Protein AF-A0A820IJW0-F1 (afdb_monomer)

Solvent-accessible surface area (backbone atoms only — not comparable to full-atom values): 8818 Å² total; per-residue (Å²): 136,87,87,78,93,84,76,72,62,86,74,94,54,87,80,44,43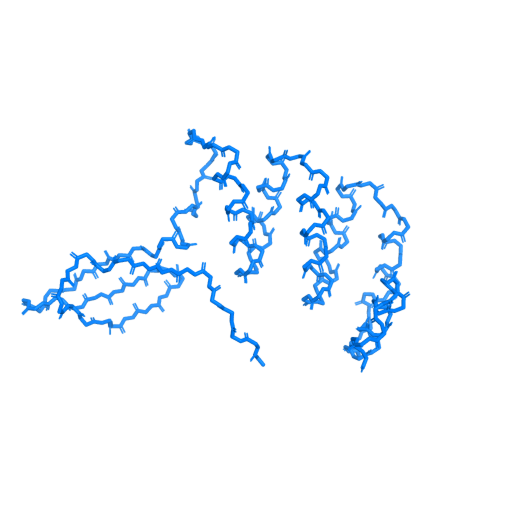,83,74,46,78,54,98,46,38,35,35,28,34,40,84,88,70,47,81,44,78,45,70,33,56,82,43,62,75,65,84,65,86,73,79,68,90,74,54,72,67,53,45,53,52,51,23,52,50,21,52,76,70,66,37,56,70,59,21,52,51,36,40,61,73,63,68,42,72,68,59,46,49,54,52,43,50,53,25,58,78,68,66,37,52,76,60,29,38,55,48,31,56,73,75,67,38,63,72,56,32,52,57,44,62,73,51,62,82,58,80,53,60,68,60,51,37,40,53,49,17,67,73,70,73,43,70,87,65,104

InterPro domains:
  IPR040379 WD repeat-containing protein 19/dyf-2 [PTHR14920] (1-146)

Nearest PDB structures (foldseek):
  8bbg-assembly1_A  TM=8.720E-01  e=4.238E-09  Homo sapiens
  8bbf-assembly1_A  TM=7.929E-01  e=4.238E-09  Homo sapiens
  8fh3-assembly1_C  TM=9.103E-01  e=1.656E-07  Homo sapiens
  8hmf-assembly1_E  TM=8.523E-01  e=1.067E-05  Tetrahymena thermophila
  8hme-assembly1_E  TM=7.881E-01  e=1.067E-05  Tetrahymena thermophila

pLDDT: mean 85.32, std 11.59, range [39.47, 95.94]

Radius of gyration: 19.04 Å; Cα contacts (8 Å, |Δi|>4): 146; chains: 1; bounding box: 44×27×51 Å

Sequence (146 aa):
PQIMFVGTTRLPIFGSVPLLLNAGLLLLLDSSGKIVQTKLETYGFLNDSGEQEYTLDDAIDRLSKAILMKRYDDAMFWAKQLNDSQEWNKFATALLYSLNIDYAIKVFREIGHPGMVMALEEIKHVEDKSLVSAHFAALFGDYDLA

Organism: NCBI:txid392033

Secondary structure (DSSP, 8-state):
-----------SSTT-EEEEEETTEEEEE-TTS-EEEEE-GGGTTTT--S-S---HHHHHHHHHHHHHTT-HHHHHHHHHHH--HHHHHHHHHHHHHTT-HHHHHHHHHHTT-HHHHHHHHHHTT---HHHHHHHHHHHHT-GGG-

Mean predicted aligned error: 7.39 Å

Structure (mmCIF, N/CA/C/O backbone):
data_AF-A0A820IJW0-F1
#
_entry.id   AF-A0A820IJW0-F1
#
loop_
_atom_site.group_PDB
_atom_site.id
_atom_site.type_symbol
_atom_site.label_atom_id
_atom_site.label_alt_id
_atom_site.label_comp_id
_atom_site.label_asym_id
_atom_site.label_entity_id
_atom_site.label_seq_id
_atom_site.pdbx_PDB_ins_code
_atom_site.Cartn_x
_atom_site.Cartn_y
_atom_site.Cartn_z
_atom_site.occupancy
_atom_site.B_iso_or_equiv
_atom_site.auth_seq_id
_atom_site.auth_comp_id
_atom_site.auth_asym_id
_atom_site.auth_atom_id
_atom_site.pdbx_PDB_model_num
ATOM 1 N N . PRO A 1 1 ? -13.277 -3.827 -12.657 1.00 54.84 1 PRO A N 1
ATOM 2 C CA . PRO A 1 1 ? -11.797 -3.744 -12.597 1.00 54.84 1 PRO A CA 1
ATOM 3 C C . PRO A 1 1 ? -11.316 -2.354 -13.032 1.00 54.84 1 PRO A C 1
ATOM 5 O O . PRO A 1 1 ? -11.494 -1.987 -14.188 1.00 54.84 1 PRO A O 1
ATOM 8 N N . GLN A 1 2 ? -10.767 -1.571 -12.101 1.00 68.31 2 GLN A N 1
ATOM 9 C CA . GLN A 1 2 ? -10.170 -0.271 -12.409 1.00 68.31 2 GLN A CA 1
ATOM 10 C C . GLN A 1 2 ? -8.714 -0.486 -12.834 1.00 68.31 2 GLN A C 1
ATOM 12 O O . GLN A 1 2 ? -7.965 -1.180 -12.146 1.00 68.31 2 GLN A O 1
ATOM 17 N N . ILE A 1 3 ? -8.331 0.058 -13.988 1.00 78.25 3 ILE A N 1
ATOM 18 C CA . ILE A 1 3 ? -6.952 0.007 -14.481 1.00 78.25 3 ILE A CA 1
ATOM 19 C C . ILE A 1 3 ? -6.237 1.245 -13.947 1.00 78.25 3 ILE A C 1
ATOM 21 O O . ILE A 1 3 ? -6.685 2.362 -14.188 1.00 78.25 3 ILE A O 1
ATOM 25 N N . MET A 1 4 ? -5.142 1.040 -13.217 1.00 83.44 4 MET A N 1
ATOM 26 C CA . MET A 1 4 ? -4.330 2.110 -12.639 1.00 83.44 4 MET A CA 1
ATOM 27 C C . MET A 1 4 ? -2.906 2.014 -13.171 1.00 83.44 4 MET A C 1
ATOM 29 O O . MET A 1 4 ? -2.307 0.938 -13.194 1.00 83.44 4 MET A O 1
ATOM 33 N N . PHE A 1 5 ? -2.366 3.146 -13.608 1.00 86.75 5 PHE A N 1
ATOM 34 C CA . PHE A 1 5 ? -0.977 3.243 -14.029 1.00 86.75 5 PHE A CA 1
ATOM 35 C C . PHE A 1 5 ? -0.074 3.385 -12.796 1.00 86.75 5 PHE A C 1
ATOM 37 O O . PHE A 1 5 ? -0.282 4.282 -11.986 1.00 86.75 5 PHE A O 1
ATOM 44 N N . VAL A 1 6 ? 0.917 2.496 -12.654 1.00 86.44 6 VAL A N 1
ATOM 45 C CA . VAL A 1 6 ? 1.815 2.446 -11.476 1.00 86.44 6 VAL A CA 1
ATOM 46 C C . VAL A 1 6 ? 3.266 2.792 -11.829 1.00 86.44 6 VAL A C 1
ATOM 48 O O . VAL A 1 6 ? 4.049 3.167 -10.962 1.00 86.44 6 VAL A O 1
ATOM 51 N N . GLY A 1 7 ? 3.650 2.689 -13.102 1.00 86.81 7 GLY A N 1
ATOM 52 C CA . GLY A 1 7 ? 4.987 3.063 -13.542 1.00 86.81 7 GLY A CA 1
ATOM 53 C C . GLY A 1 7 ? 5.333 2.556 -14.932 1.00 86.81 7 GLY A C 1
ATOM 54 O O . GLY A 1 7 ? 4.580 1.812 -15.562 1.00 86.81 7 GLY A O 1
ATOM 55 N N . THR A 1 8 ? 6.503 2.971 -15.399 1.00 89.31 8 THR A N 1
ATOM 56 C CA . THR A 1 8 ? 7.120 2.510 -16.641 1.00 89.31 8 THR A CA 1
ATOM 57 C C . THR A 1 8 ? 8.389 1.724 -16.335 1.00 89.31 8 THR A C 1
ATOM 59 O O . THR A 1 8 ? 8.891 1.706 -15.216 1.00 89.31 8 THR A O 1
ATOM 62 N N . THR A 1 9 ? 8.893 0.997 -17.323 1.00 89.62 9 THR A N 1
ATOM 63 C CA . THR A 1 9 ? 10.216 0.375 -17.256 1.00 89.62 9 THR A CA 1
ATOM 64 C C . THR A 1 9 ? 10.849 0.505 -18.619 1.00 89.62 9 THR A C 1
ATOM 66 O O . THR A 1 9 ? 10.224 0.161 -19.629 1.00 89.62 9 THR A O 1
ATOM 69 N N . ARG A 1 10 ? 12.074 1.024 -18.666 1.00 89.06 10 ARG A N 1
ATOM 70 C CA . ARG A 1 10 ? 12.814 1.085 -19.927 1.00 89.06 10 ARG A CA 1
ATOM 71 C C . ARG A 1 10 ? 13.307 -0.310 -20.286 1.00 89.06 10 ARG A C 1
ATOM 73 O O . ARG A 1 10 ? 13.973 -0.966 -19.491 1.00 89.06 10 ARG A O 1
ATOM 80 N N . LEU A 1 11 ? 12.982 -0.765 -21.494 1.00 88.94 11 LEU A N 1
ATOM 81 C CA . LEU A 1 11 ? 13.478 -2.051 -21.969 1.00 88.94 11 LEU A CA 1
ATOM 82 C C . LEU A 1 11 ? 14.989 -1.962 -22.226 1.00 88.94 11 LEU A C 1
ATOM 84 O O . LEU A 1 11 ? 15.443 -0.981 -22.819 1.00 88.94 11 LEU A O 1
ATOM 88 N N . PRO A 1 12 ? 15.768 -2.980 -21.825 1.00 85.69 12 PRO A N 1
ATOM 89 C CA . PRO A 1 12 ? 17.222 -2.947 -21.952 1.00 85.69 12 PRO A CA 1
ATOM 90 C C . PRO A 1 12 ? 17.697 -3.040 -23.408 1.00 85.69 12 PRO A C 1
ATOM 92 O O . PRO A 1 12 ? 18.792 -2.584 -23.723 1.00 85.69 12 PRO A O 1
ATOM 95 N N . ILE A 1 13 ? 16.894 -3.639 -24.297 1.00 86.31 13 ILE A N 1
ATOM 96 C CA . ILE A 1 13 ? 17.262 -3.904 -25.692 1.00 86.31 13 ILE A CA 1
ATOM 97 C C . ILE A 1 13 ? 16.158 -3.391 -26.619 1.00 86.31 13 ILE A C 1
ATOM 99 O O . ILE A 1 13 ? 14.996 -3.796 -26.509 1.00 86.31 13 ILE A O 1
ATOM 103 N N . PHE A 1 14 ? 16.528 -2.517 -27.557 1.00 86.62 14 PHE A N 1
ATOM 104 C CA . PHE A 1 14 ? 15.622 -2.003 -28.582 1.00 86.62 14 PHE A CA 1
ATOM 105 C C . PHE A 1 14 ? 15.184 -3.117 -29.543 1.00 86.62 14 PHE A C 1
ATOM 107 O O . PHE A 1 14 ? 15.997 -3.934 -29.968 1.00 86.62 14 PHE A O 1
ATOM 114 N N . GLY A 1 15 ? 13.897 -3.143 -29.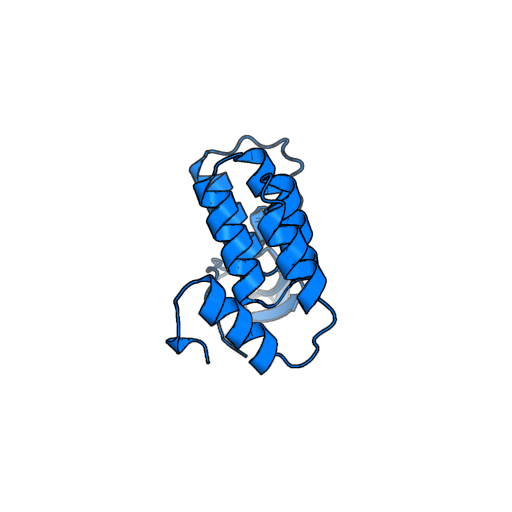891 1.00 87.25 15 GLY A N 1
ATOM 115 C CA . GLY A 1 15 ? 13.328 -4.167 -30.773 1.00 87.25 15 GLY A CA 1
ATOM 116 C C . GLY A 1 15 ? 13.142 -5.539 -30.119 1.00 87.25 15 GLY A C 1
ATOM 117 O O . GLY A 1 15 ? 12.805 -6.492 -30.816 1.00 87.25 15 GLY A O 1
ATOM 118 N N . SER A 1 16 ? 13.346 -5.650 -28.802 1.00 91.62 16 SER A N 1
ATOM 119 C CA . SER A 1 16 ? 12.999 -6.865 -28.068 1.00 91.62 16 SER A CA 1
ATOM 120 C C . SER A 1 16 ? 11.481 -7.053 -27.972 1.00 91.62 16 SER A C 1
ATOM 122 O O . SER A 1 16 ? 10.722 -6.086 -27.871 1.00 91.62 16 SER A O 1
ATOM 124 N N . VAL A 1 17 ? 11.038 -8.309 -28.012 1.00 93.62 17 VAL A N 1
ATOM 125 C CA . VAL A 1 17 ? 9.620 -8.688 -27.972 1.00 93.62 17 VAL A CA 1
ATOM 126 C C . VAL A 1 17 ? 9.290 -9.290 -26.603 1.00 93.62 17 VAL A C 1
ATOM 128 O O . VAL A 1 17 ? 9.967 -10.230 -26.183 1.00 93.62 17 VAL A O 1
ATOM 131 N N . PRO A 1 18 ? 8.264 -8.793 -25.889 1.00 94.00 18 PRO A N 1
ATOM 132 C CA . PRO A 1 18 ? 7.846 -9.373 -24.619 1.00 94.00 18 PRO A CA 1
ATOM 133 C C . PRO A 1 18 ? 7.229 -10.758 -24.817 1.00 94.00 18 PRO A C 1
ATOM 135 O O . PRO A 1 18 ? 6.310 -10.931 -25.615 1.00 94.00 18 PRO A O 1
ATOM 138 N N . LEU A 1 19 ? 7.736 -11.738 -24.067 1.00 95.00 19 LEU A N 1
ATOM 139 C CA . LEU A 1 19 ? 7.266 -13.125 -24.088 1.00 95.00 19 LEU A CA 1
ATOM 140 C C . LEU A 1 19 ? 6.368 -13.445 -22.892 1.00 95.00 19 LEU A C 1
ATOM 142 O O . LEU A 1 19 ? 5.320 -14.065 -23.045 1.00 95.00 19 LEU A O 1
ATOM 146 N N . LEU A 1 20 ? 6.795 -13.048 -21.691 1.00 94.94 20 LEU A N 1
ATOM 147 C CA . LEU A 1 20 ? 6.105 -13.357 -20.441 1.00 94.94 20 LEU A CA 1
ATOM 148 C C . LEU A 1 20 ? 6.357 -12.249 -19.426 1.00 94.94 20 LEU A C 1
ATOM 150 O O . LEU A 1 20 ? 7.499 -11.849 -19.225 1.00 94.94 20 LEU A O 1
ATOM 154 N N . LEU A 1 21 ? 5.303 -11.821 -18.739 1.00 92.31 21 LEU A N 1
ATOM 155 C CA . LEU A 1 21 ? 5.401 -11.006 -17.537 1.00 92.31 21 LEU A CA 1
ATOM 156 C C . LEU A 1 21 ? 4.813 -11.790 -16.366 1.00 92.31 21 LEU A C 1
ATOM 15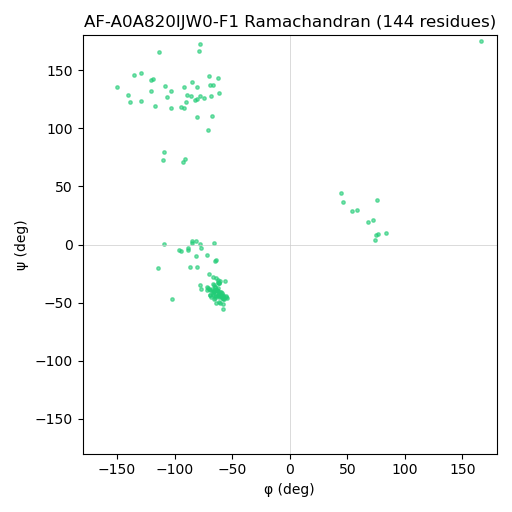8 O O . LEU A 1 21 ? 3.630 -12.126 -16.382 1.00 92.31 21 LEU A O 1
ATOM 162 N N . ASN A 1 22 ? 5.625 -12.062 -15.347 1.00 90.31 22 ASN A N 1
ATOM 163 C CA . ASN A 1 22 ? 5.175 -12.725 -14.128 1.00 90.31 22 ASN A CA 1
ATOM 164 C C . ASN A 1 22 ? 5.803 -12.069 -12.899 1.00 90.31 22 ASN A C 1
ATOM 166 O O . ASN A 1 22 ? 7.025 -12.007 -12.806 1.00 90.31 22 ASN A O 1
ATOM 170 N N . ALA A 1 23 ? 4.978 -11.591 -11.962 1.00 84.81 23 ALA A N 1
ATOM 171 C CA . ALA A 1 23 ? 5.427 -10.975 -10.708 1.00 84.81 23 ALA A CA 1
ATOM 172 C C . ALA A 1 23 ? 6.588 -9.972 -10.904 1.00 84.81 23 ALA A C 1
ATOM 174 O O . ALA A 1 23 ? 7.587 -9.997 -10.187 1.00 84.81 23 ALA A O 1
ATOM 175 N N . GLY A 1 24 ? 6.467 -9.117 -11.926 1.00 87.62 24 GLY A N 1
ATOM 176 C CA . GLY A 1 24 ? 7.457 -8.094 -12.270 1.00 87.62 24 GLY A CA 1
ATOM 177 C C . GLY A 1 24 ? 8.738 -8.588 -12.929 1.00 87.62 24 GLY A C 1
ATOM 178 O O . GLY A 1 24 ? 9.623 -7.778 -13.188 1.00 87.62 24 GLY A O 1
ATOM 179 N N . LEU A 1 25 ? 8.850 -9.878 -13.229 1.00 91.00 25 LEU A N 1
ATOM 180 C CA . LEU A 1 25 ? 9.868 -10.416 -14.119 1.00 91.00 25 LEU A CA 1
ATOM 181 C C . LEU A 1 25 ? 9.326 -10.454 -15.542 1.00 91.00 25 LEU A C 1
ATOM 183 O O . LEU A 1 25 ? 8.353 -11.153 -15.829 1.00 91.00 25 LEU A O 1
ATOM 187 N N . LEU A 1 26 ? 9.972 -9.699 -16.422 1.00 93.38 26 LEU A N 1
ATOM 188 C CA . LEU A 1 26 ? 9.679 -9.636 -17.843 1.00 93.38 26 LEU A CA 1
ATOM 189 C C . LEU A 1 26 ? 10.727 -10.449 -18.609 1.00 93.38 26 LEU A C 1
ATOM 191 O O . LEU A 1 26 ? 11.918 -10.134 -18.576 1.00 93.38 26 LEU A O 1
ATOM 195 N N . LEU A 1 27 ? 10.276 -11.493 -19.298 1.00 95.19 27 LEU A N 1
ATOM 196 C CA . LEU A 1 27 ? 11.070 -12.229 -20.274 1.00 95.19 27 LEU A CA 1
ATOM 197 C C . LEU A 1 27 ? 10.891 -11.586 -21.648 1.00 95.19 27 LEU A C 1
ATOM 199 O O . LEU A 1 27 ? 9.767 -11.380 -22.112 1.00 95.19 27 LEU A O 1
ATOM 203 N N . LEU A 1 28 ? 12.011 -11.291 -22.288 1.00 95.50 28 LEU A N 1
ATOM 204 C CA . LEU A 1 28 ? 12.122 -10.635 -23.581 1.00 95.50 28 LEU A CA 1
ATOM 205 C C . LEU A 1 28 ? 12.851 -11.564 -24.549 1.00 95.50 28 LEU A C 1
ATOM 207 O O . LEU A 1 28 ? 13.825 -12.207 -24.165 1.00 95.50 28 LEU A O 1
ATOM 211 N N . LEU A 1 29 ? 12.420 -11.596 -25.804 1.00 95.38 29 LEU A N 1
ATOM 212 C CA . LEU A 1 29 ? 13.200 -12.136 -26.912 1.00 95.38 29 LEU A CA 1
ATOM 213 C C . LEU A 1 29 ? 13.935 -10.979 -27.579 1.00 95.38 29 LEU A C 1
ATOM 215 O O . LEU A 1 29 ? 13.289 -10.049 -28.062 1.00 95.38 29 LEU A O 1
ATOM 219 N N . ASP A 1 30 ? 15.262 -10.999 -27.589 1.00 91.81 30 ASP A N 1
ATOM 220 C CA . ASP A 1 30 ? 16.022 -9.997 -28.333 1.00 91.81 30 ASP A CA 1
ATOM 221 C C . ASP A 1 30 ? 16.044 -10.290 -29.844 1.00 91.81 30 ASP A C 1
ATOM 223 O O . ASP A 1 30 ? 15.593 -11.337 -30.315 1.00 91.81 30 ASP A O 1
ATOM 227 N N . SER A 1 31 ? 16.587 -9.355 -30.624 1.00 89.44 31 SER A N 1
ATOM 228 C CA . SER A 1 31 ? 16.690 -9.486 -32.082 1.00 89.44 31 SER A CA 1
ATOM 229 C C . SER A 1 31 ? 17.609 -10.624 -32.545 1.00 89.44 31 SER A C 1
ATOM 231 O O . SER A 1 31 ? 17.550 -11.007 -33.711 1.00 89.44 31 SER A O 1
ATOM 233 N N . SER A 1 32 ? 18.436 -11.185 -31.654 1.00 91.12 32 SER A N 1
ATOM 234 C CA . SER A 1 32 ? 19.275 -12.359 -31.924 1.00 91.12 32 SER A CA 1
ATOM 235 C C . SER A 1 32 ? 18.569 -13.689 -31.628 1.00 91.12 32 SER A C 1
ATOM 237 O O . SER A 1 32 ? 19.121 -14.752 -31.909 1.00 91.12 32 SER A O 1
ATOM 239 N N . GLY A 1 33 ? 17.351 -13.645 -31.077 1.00 91.06 33 GLY A N 1
ATOM 240 C CA . GLY A 1 33 ? 16.598 -14.826 -30.658 1.00 91.06 33 GLY A CA 1
ATOM 241 C C . GLY A 1 33 ? 16.967 -15.333 -29.260 1.00 91.06 33 GLY A C 1
ATOM 242 O O . GLY A 1 33 ? 16.530 -16.417 -28.868 1.00 91.06 33 GLY A O 1
ATOM 243 N N . LYS A 1 34 ? 17.750 -14.574 -28.484 1.00 93.88 34 LYS A N 1
ATOM 244 C CA . LYS A 1 34 ? 18.087 -14.922 -27.102 1.00 93.88 34 LYS A CA 1
ATOM 245 C C . LYS A 1 34 ? 16.996 -14.432 -26.152 1.00 93.88 34 LYS A C 1
ATOM 247 O O . LYS A 1 34 ? 16.485 -13.320 -26.280 1.00 93.88 34 LYS A O 1
ATOM 252 N N . ILE A 1 35 ? 16.676 -15.260 -25.158 1.00 94.62 35 ILE A N 1
ATOM 253 C CA . ILE A 1 35 ? 15.783 -14.876 -24.065 1.00 94.62 35 ILE A CA 1
ATOM 254 C C . ILE A 1 35 ? 16.585 -14.108 -23.012 1.00 94.62 35 ILE A C 1
ATOM 256 O O . ILE A 1 35 ? 17.583 -14.602 -22.482 1.00 94.62 35 ILE A O 1
ATOM 260 N N . VAL A 1 36 ? 16.131 -12.898 -22.711 1.00 93.06 36 VAL A N 1
ATOM 261 C CA . VAL A 1 36 ? 16.692 -11.999 -21.702 1.00 93.06 36 VAL A CA 1
ATOM 262 C C . VAL A 1 36 ? 15.626 -11.726 -20.649 1.00 93.06 36 VAL A C 1
ATOM 264 O O . VAL A 1 36 ? 14.449 -11.585 -20.961 1.00 93.06 36 VAL A O 1
ATOM 267 N N . GLN A 1 37 ? 16.037 -11.645 -19.390 1.00 92.06 37 GLN A N 1
ATOM 268 C CA . GLN A 1 37 ? 15.155 -11.339 -18.271 1.00 92.06 3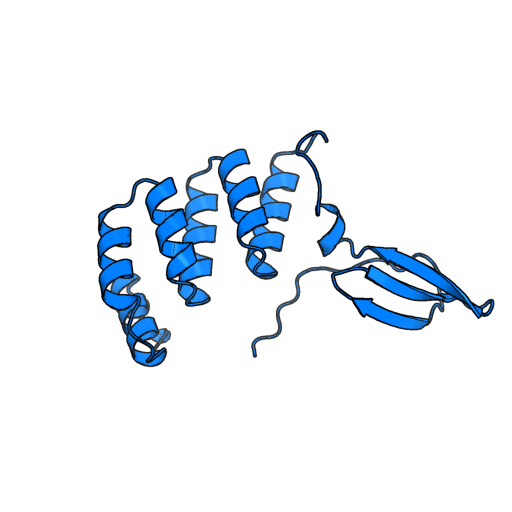7 GLN A CA 1
ATOM 269 C C . GLN A 1 37 ? 15.446 -9.933 -17.755 1.00 92.06 37 GLN A C 1
ATOM 271 O O . GLN A 1 37 ? 16.606 -9.558 -17.581 1.00 92.06 37 GLN A O 1
ATOM 276 N N . THR A 1 38 ? 14.396 -9.165 -17.480 1.00 90.50 38 THR A N 1
ATOM 277 C CA . THR A 1 38 ? 14.504 -7.867 -16.813 1.00 90.50 38 THR A CA 1
ATOM 278 C C . THR A 1 38 ? 13.443 -7.737 -15.722 1.00 90.50 38 THR A C 1
ATOM 280 O O . THR A 1 38 ? 12.347 -8.286 -15.844 1.00 90.50 38 THR A O 1
ATOM 283 N N . LYS A 1 39 ? 13.774 -7.054 -14.624 1.00 90.12 39 LYS A N 1
ATOM 284 C CA . LYS A 1 39 ? 12.831 -6.761 -13.535 1.00 90.12 39 LYS A CA 1
ATOM 285 C C . LYS A 1 39 ? 12.184 -5.410 -13.827 1.00 90.12 39 LYS A C 1
ATOM 287 O O . LYS A 1 39 ? 12.887 -4.474 -14.199 1.00 90.12 39 LYS A O 1
ATOM 292 N N . LEU A 1 40 ? 10.871 -5.299 -13.653 1.00 90.06 40 LEU A N 1
ATOM 293 C CA . LEU A 1 40 ? 10.191 -4.009 -13.742 1.00 90.06 40 LEU A CA 1
ATOM 294 C C . LEU A 1 40 ? 10.709 -3.061 -12.653 1.00 90.06 40 LEU A C 1
ATOM 296 O O . LEU A 1 40 ? 10.940 -3.479 -11.519 1.00 90.06 40 LEU A O 1
ATOM 300 N N . GLU A 1 41 ? 10.833 -1.776 -12.972 1.00 86.75 41 GLU A N 1
ATOM 301 C CA . GLU A 1 41 ? 11.240 -0.729 -12.021 1.00 86.75 41 GLU A CA 1
ATOM 302 C C . GLU A 1 41 ? 10.244 -0.615 -10.855 1.00 86.75 41 GLU A C 1
ATOM 304 O O . GLU A 1 41 ? 10.642 -0.429 -9.706 1.00 86.75 41 GLU A O 1
ATOM 309 N N . THR A 1 42 ? 8.952 -0.857 -11.110 1.00 84.81 42 THR A N 1
ATOM 310 C CA . THR A 1 42 ? 7.908 -0.969 -10.072 1.00 84.81 42 THR A CA 1
ATOM 311 C C . THR A 1 42 ? 8.115 -2.149 -9.123 1.00 84.81 42 THR A C 1
ATOM 313 O O . THR A 1 42 ? 7.485 -2.208 -8.076 1.00 84.81 42 THR A O 1
ATOM 316 N N . TYR A 1 43 ? 9.004 -3.079 -9.470 1.00 82.00 43 TYR A N 1
ATOM 317 C CA . TYR A 1 43 ? 9.402 -4.228 -8.664 1.00 82.00 43 TYR A CA 1
ATOM 318 C C . TYR A 1 43 ? 10.838 -4.072 -8.130 1.00 82.00 43 TYR A C 1
ATOM 320 O O . TYR A 1 43 ? 11.325 -4.956 -7.426 1.00 82.00 43 TYR A O 1
ATOM 328 N N . GLY A 1 44 ? 11.533 -2.970 -8.437 1.00 71.44 44 GLY A N 1
ATOM 329 C CA . GLY A 1 44 ? 12.938 -2.747 -8.080 1.00 71.44 44 GLY A CA 1
ATOM 330 C C . GLY A 1 44 ? 13.202 -2.879 -6.581 1.00 71.44 44 GLY A C 1
ATOM 331 O O . GLY A 1 44 ? 14.088 -3.630 -6.191 1.00 71.44 44 GLY A O 1
ATOM 332 N N . PHE A 1 45 ? 12.340 -2.276 -5.761 1.00 68.00 45 PHE A N 1
ATOM 333 C CA . PHE A 1 45 ? 12.433 -2.229 -4.294 1.00 68.00 45 PHE A CA 1
ATOM 334 C C . PHE A 1 45 ? 12.000 -3.515 -3.573 1.00 68.00 45 PHE A C 1
ATOM 336 O O . PHE A 1 45 ? 11.984 -3.580 -2.346 1.00 68.00 45 PHE A O 1
ATOM 343 N N . LEU A 1 46 ? 11.591 -4.539 -4.319 1.00 62.72 46 LEU A N 1
ATOM 344 C CA . LEU A 1 46 ? 11.120 -5.781 -3.726 1.00 62.72 46 LEU A CA 1
ATOM 345 C C . LEU A 1 46 ? 12.286 -6.633 -3.265 1.00 62.72 46 LEU A C 1
ATOM 347 O O . LEU A 1 46 ? 13.154 -6.961 -4.085 1.00 62.72 46 LEU A O 1
ATOM 351 N N . ASN A 1 47 ? 12.207 -7.049 -2.002 1.00 57.06 47 ASN A N 1
ATOM 352 C CA . ASN A 1 47 ? 13.250 -7.727 -1.233 1.00 57.06 47 ASN A CA 1
ATOM 353 C C . ASN A 1 47 ? 14.413 -6.817 -0.815 1.00 57.06 47 ASN A C 1
ATOM 355 O O . ASN A 1 47 ? 15.491 -7.330 -0.531 1.00 57.06 47 ASN A O 1
ATOM 359 N N . ASP A 1 48 ? 14.217 -5.495 -0.779 1.00 61.84 48 ASP A N 1
ATOM 360 C CA . ASP A 1 48 ? 15.165 -4.634 -0.078 1.00 61.84 48 ASP A CA 1
ATOM 361 C C . ASP A 1 48 ? 15.059 -4.948 1.422 1.00 61.84 48 ASP A C 1
ATOM 363 O O . ASP A 1 48 ? 14.025 -4.707 2.045 1.00 61.84 48 ASP A O 1
ATOM 367 N N . SER A 1 49 ? 16.102 -5.562 1.982 1.00 58.44 49 SER A N 1
ATOM 368 C CA . SER A 1 49 ? 16.209 -5.971 3.390 1.00 58.44 49 SER A CA 1
ATOM 369 C C . SER A 1 49 ? 16.232 -4.779 4.359 1.00 58.44 49 SER A C 1
ATOM 371 O O . SER A 1 49 ? 16.348 -4.977 5.567 1.00 58.44 49 SER A O 1
ATOM 373 N N . GLY A 1 50 ? 16.133 -3.545 3.848 1.00 60.19 50 GLY A N 1
ATOM 374 C CA . GLY A 1 50 ? 16.370 -2.319 4.608 1.00 60.19 50 GLY A CA 1
ATOM 375 C C . GLY A 1 50 ? 17.860 -2.050 4.825 1.00 60.19 50 GLY A C 1
ATOM 376 O O . GLY A 1 50 ? 18.211 -1.165 5.597 1.00 60.19 50 GLY A O 1
ATOM 377 N N . GLU A 1 51 ? 18.729 -2.820 4.165 1.00 65.00 51 GLU A N 1
ATOM 378 C CA . GLU A 1 51 ? 20.186 -2.681 4.237 1.00 65.00 51 GLU A CA 1
ATOM 379 C C . GLU A 1 51 ? 20.719 -1.653 3.229 1.00 65.00 51 GLU A C 1
ATOM 381 O O . GLU A 1 51 ? 21.831 -1.154 3.399 1.00 65.00 51 GLU A O 1
ATOM 386 N N . GLN A 1 52 ? 19.950 -1.315 2.186 1.00 71.19 52 GLN A N 1
ATOM 387 C CA . GLN A 1 52 ? 20.296 -0.214 1.290 1.00 71.19 52 GLN A CA 1
ATOM 388 C C . GLN A 1 52 ? 19.906 1.131 1.901 1.00 71.19 52 GLN A C 1
ATOM 390 O O . GLN A 1 52 ? 18.796 1.301 2.400 1.00 71.19 52 GLN A O 1
ATOM 395 N N . GLU A 1 53 ? 20.805 2.112 1.806 1.00 78.25 53 GLU A N 1
ATOM 396 C CA . GLU A 1 53 ? 20.463 3.506 2.083 1.00 78.25 53 GLU A CA 1
ATOM 397 C C . GLU A 1 53 ? 19.379 3.974 1.103 1.00 78.25 53 GLU A C 1
ATOM 399 O O . GLU A 1 53 ? 19.494 3.798 -0.112 1.00 78.25 53 GLU A O 1
ATOM 404 N N . TYR A 1 54 ? 18.320 4.577 1.637 1.00 83.25 54 TYR A N 1
ATOM 405 C CA . TYR A 1 54 ? 17.231 5.174 0.873 1.00 83.25 54 TYR A CA 1
ATOM 406 C C . TYR A 1 54 ? 16.987 6.601 1.356 1.00 83.25 54 TYR A C 1
ATOM 408 O O . TYR A 1 54 ? 17.164 6.917 2.536 1.00 83.25 54 TYR A O 1
ATOM 416 N N . THR A 1 55 ? 16.568 7.474 0.445 1.00 91.00 55 THR A N 1
ATOM 417 C CA . THR A 1 55 ? 16.107 8.814 0.817 1.00 91.00 55 THR A CA 1
ATOM 418 C C . THR A 1 55 ? 14.672 8.764 1.348 1.00 91.00 55 THR A C 1
ATOM 420 O O . THR A 1 55 ? 13.958 7.771 1.185 1.00 91.00 55 THR A O 1
ATOM 423 N N . LEU A 1 56 ? 14.223 9.851 1.981 1.00 90.56 56 LEU A N 1
ATOM 424 C CA . LEU A 1 56 ? 12.828 9.983 2.409 1.00 90.56 56 LEU A CA 1
ATOM 425 C C . LEU A 1 56 ? 11.864 9.859 1.217 1.00 90.56 56 LEU A C 1
ATOM 427 O O . LEU A 1 56 ? 10.870 9.140 1.304 1.00 90.56 56 LEU A O 1
ATOM 431 N N . ASP A 1 57 ? 12.197 10.501 0.096 1.00 91.75 57 ASP A N 1
ATOM 432 C CA . ASP A 1 57 ? 11.393 10.463 -1.128 1.00 91.75 57 ASP A CA 1
ATOM 433 C C . ASP A 1 57 ? 11.308 9.043 -1.704 1.00 91.75 57 ASP A C 1
ATOM 435 O O . ASP A 1 57 ? 10.231 8.611 -2.119 1.00 91.75 57 ASP A O 1
ATOM 439 N N . ASP A 1 58 ? 12.407 8.280 -1.655 1.00 89.19 58 ASP A N 1
ATOM 440 C CA . ASP A 1 58 ? 12.405 6.873 -2.070 1.00 89.19 58 ASP A CA 1
ATOM 441 C C . ASP A 1 58 ? 11.452 6.039 -1.207 1.00 89.19 58 ASP A C 1
ATOM 443 O O . ASP A 1 58 ? 10.694 5.225 -1.731 1.00 89.19 58 ASP A O 1
ATOM 447 N N . ALA A 1 59 ? 11.464 6.225 0.115 1.00 90.62 59 ALA A N 1
ATOM 448 C CA . ALA A 1 59 ? 10.583 5.484 1.015 1.00 90.62 59 ALA A CA 1
ATOM 449 C C . ALA A 1 59 ? 9.098 5.826 0.785 1.00 90.62 59 ALA A C 1
ATOM 451 O O . ALA A 1 59 ? 8.259 4.920 0.768 1.00 90.62 59 ALA A O 1
ATOM 452 N N . ILE A 1 60 ? 8.773 7.101 0.539 1.00 93.62 60 ILE A N 1
ATOM 453 C CA . ILE A 1 60 ? 7.408 7.548 0.204 1.00 93.62 60 ILE A CA 1
ATOM 454 C C . ILE A 1 60 ? 6.948 6.956 -1.138 1.00 93.62 60 ILE A C 1
ATOM 456 O O . ILE A 1 60 ? 5.822 6.454 -1.248 1.00 93.62 60 ILE A O 1
ATOM 460 N N . ASP A 1 61 ? 7.811 6.964 -2.157 1.00 90.75 61 ASP A N 1
ATOM 461 C CA . ASP A 1 61 ? 7.522 6.360 -3.464 1.00 90.75 61 ASP A CA 1
ATOM 462 C C . ASP A 1 61 ? 7.288 4.845 -3.344 1.00 90.75 61 ASP A C 1
ATOM 464 O O . ASP A 1 61 ? 6.313 4.310 -3.887 1.00 90.75 61 ASP A O 1
ATOM 468 N N . ARG A 1 62 ? 8.126 4.150 -2.567 1.00 90.38 62 ARG A N 1
ATOM 469 C CA . ARG A 1 62 ? 8.003 2.706 -2.317 1.00 90.38 62 ARG A CA 1
ATOM 470 C C . ARG A 1 62 ? 6.713 2.359 -1.579 1.00 90.38 62 ARG A C 1
ATOM 472 O O . ARG A 1 62 ? 6.019 1.430 -2.003 1.00 90.38 62 ARG A O 1
ATOM 479 N N . LEU A 1 63 ? 6.347 3.119 -0.543 1.00 93.19 63 LEU A N 1
ATOM 480 C CA . LEU A 1 63 ? 5.062 2.968 0.145 1.00 93.19 63 LEU A CA 1
ATOM 481 C C . LEU A 1 63 ? 3.895 3.147 -0.834 1.00 93.19 63 LEU A C 1
ATOM 483 O O . LEU A 1 63 ? 3.024 2.280 -0.935 1.00 93.19 63 LEU A O 1
ATOM 487 N N . SER A 1 64 ? 3.910 4.236 -1.602 1.00 92.81 64 SER A N 1
ATOM 488 C CA . SER A 1 64 ? 2.854 4.561 -2.565 1.00 92.81 64 SER A CA 1
ATOM 489 C C . SER A 1 64 ? 2.673 3.447 -3.602 1.00 92.81 64 SER A C 1
ATOM 491 O O . SER A 1 64 ? 1.556 2.975 -3.837 1.00 92.81 64 SER A O 1
ATOM 493 N N . LYS A 1 65 ? 3.770 2.947 -4.179 1.00 90.88 65 LYS A N 1
ATOM 494 C CA . LYS A 1 65 ? 3.743 1.829 -5.134 1.00 90.88 65 LYS A CA 1
ATOM 495 C C . LYS A 1 65 ? 3.258 0.529 -4.494 1.00 90.88 65 LYS A C 1
ATOM 497 O O . LYS A 1 65 ? 2.483 -0.195 -5.122 1.00 90.88 65 LYS A O 1
ATOM 502 N N . ALA A 1 66 ? 3.670 0.229 -3.262 1.00 91.56 66 ALA A N 1
ATOM 503 C CA . ALA A 1 66 ? 3.215 -0.960 -2.542 1.00 91.56 66 ALA A CA 1
ATOM 504 C C . ALA A 1 66 ? 1.695 -0.934 -2.303 1.00 91.56 66 ALA A C 1
ATOM 506 O O . ALA A 1 66 ? 1.019 -1.934 -2.566 1.00 91.56 66 ALA A O 1
ATOM 507 N N . ILE A 1 67 ? 1.143 0.219 -1.908 1.00 92.56 67 ILE A N 1
ATOM 508 C CA . ILE A 1 67 ? -0.304 0.423 -1.745 1.00 92.56 67 ILE A CA 1
ATOM 509 C C . ILE A 1 67 ? -1.036 0.193 -3.074 1.00 92.56 67 ILE A C 1
ATOM 511 O O . ILE A 1 67 ? -1.983 -0.596 -3.131 1.00 92.56 67 ILE A O 1
ATOM 515 N N . LEU A 1 68 ? -0.576 0.829 -4.158 1.00 90.25 68 LEU A N 1
ATOM 516 C CA . LEU A 1 68 ? -1.206 0.733 -5.483 1.00 90.25 68 LEU A CA 1
ATOM 517 C C . LEU A 1 68 ? -1.186 -0.693 -6.049 1.00 90.25 68 LEU A C 1
ATOM 519 O O . LEU A 1 68 ? -2.156 -1.136 -6.664 1.00 90.25 68 LEU A O 1
ATOM 523 N N . MET A 1 69 ? -0.104 -1.434 -5.811 1.00 88.44 69 MET A N 1
ATOM 524 C CA . MET A 1 69 ? 0.023 -2.839 -6.209 1.00 88.44 69 MET A CA 1
ATOM 525 C C . MET A 1 69 ? -0.660 -3.815 -5.240 1.00 88.44 69 MET A C 1
ATOM 527 O O . MET A 1 69 ? -0.571 -5.026 -5.449 1.00 88.44 69 MET A O 1
ATOM 531 N N . LYS A 1 70 ? -1.338 -3.315 -4.196 1.00 90.75 70 LYS A N 1
ATOM 532 C CA . LYS A 1 70 ? -1.999 -4.107 -3.142 1.00 90.75 70 LYS A CA 1
ATOM 533 C C . LYS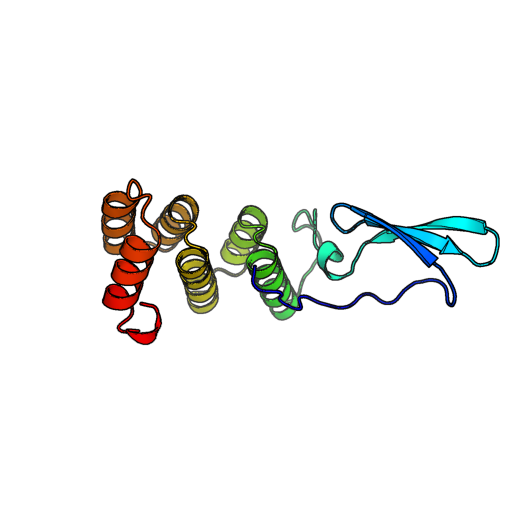 A 1 70 ? -1.052 -5.044 -2.386 1.00 90.75 70 LYS A C 1
ATOM 535 O O . LYS A 1 70 ? -1.447 -6.105 -1.905 1.00 90.75 70 LYS A O 1
ATOM 540 N N . ARG A 1 71 ? 0.214 -4.651 -2.277 1.00 90.06 71 ARG A N 1
ATOM 541 C CA . ARG A 1 71 ? 1.263 -5.374 -1.555 1.00 90.06 71 ARG A CA 1
ATOM 542 C C . ARG A 1 71 ? 1.340 -4.856 -0.129 1.00 90.06 71 ARG A C 1
ATOM 544 O O . ARG A 1 71 ? 2.253 -4.125 0.244 1.00 90.06 71 ARG A O 1
ATOM 551 N N . TYR A 1 72 ? 0.317 -5.185 0.647 1.00 93.00 72 TYR A N 1
ATOM 552 C CA . TYR A 1 72 ? 0.086 -4.529 1.929 1.00 93.00 72 TYR A CA 1
ATOM 553 C C . TYR A 1 72 ? 1.159 -4.827 2.983 1.00 93.00 72 TYR A C 1
ATOM 555 O O . TYR A 1 72 ? 1.422 -3.961 3.808 1.00 93.00 72 TYR A O 1
ATOM 563 N N . ASP A 1 73 ? 1.830 -5.980 2.916 1.00 92.19 73 ASP A N 1
ATOM 564 C CA . ASP A 1 73 ? 2.947 -6.301 3.818 1.00 92.19 73 ASP A CA 1
ATOM 565 C C . ASP A 1 73 ? 4.168 -5.404 3.577 1.00 92.19 73 ASP A C 1
ATOM 567 O O . ASP A 1 73 ? 4.753 -4.892 4.531 1.00 92.19 73 ASP A O 1
ATOM 571 N N . ASP A 1 74 ? 4.491 -5.110 2.314 1.00 90.25 74 ASP A N 1
ATOM 572 C CA . ASP A 1 74 ? 5.549 -4.147 1.990 1.00 90.25 74 ASP A CA 1
ATOM 573 C C . ASP A 1 74 ? 5.125 -2.720 2.351 1.00 90.25 74 ASP A C 1
ATOM 575 O O . ASP A 1 74 ? 5.929 -1.943 2.857 1.00 90.25 74 ASP A O 1
ATOM 579 N N . ALA A 1 75 ? 3.853 -2.368 2.127 1.00 93.44 75 ALA A N 1
ATOM 580 C CA . ALA A 1 75 ? 3.325 -1.066 2.528 1.00 93.44 75 ALA A CA 1
ATOM 581 C C . ALA A 1 75 ? 3.412 -0.876 4.052 1.00 93.44 75 ALA A C 1
ATOM 583 O O . ALA A 1 75 ? 3.843 0.173 4.515 1.00 93.44 75 ALA A O 1
ATOM 584 N N . MET A 1 76 ? 3.085 -1.905 4.839 1.00 94.56 76 MET A N 1
ATOM 585 C CA . MET A 1 76 ? 3.235 -1.895 6.296 1.00 94.56 76 MET A CA 1
ATOM 586 C C . MET A 1 76 ? 4.697 -1.711 6.715 1.00 94.56 76 MET A C 1
ATOM 588 O O . MET A 1 76 ? 4.972 -0.934 7.629 1.00 94.56 76 MET A O 1
ATOM 592 N N . PHE A 1 77 ? 5.635 -2.390 6.047 1.00 92.25 77 PHE A N 1
ATOM 593 C CA . PHE A 1 77 ? 7.065 -2.199 6.287 1.00 92.25 77 PHE A CA 1
ATOM 594 C C . PHE A 1 77 ? 7.478 -0.739 6.052 1.00 92.25 77 PHE A C 1
ATOM 596 O O . PHE A 1 77 ? 7.973 -0.094 6.974 1.00 92.25 77 PHE A O 1
ATOM 603 N N . TRP A 1 78 ? 7.202 -0.179 4.869 1.00 92.50 78 TRP A N 1
ATOM 604 C CA . TRP A 1 78 ? 7.590 1.200 4.545 1.00 92.50 78 TRP A CA 1
ATOM 605 C C . TRP A 1 78 ? 6.881 2.243 5.416 1.00 92.50 78 TRP A C 1
ATOM 607 O O . TRP A 1 78 ? 7.514 3.209 5.833 1.00 92.50 78 TRP A O 1
ATOM 617 N N . ALA A 1 79 ? 5.609 2.033 5.763 1.00 94.75 79 ALA A N 1
ATOM 618 C CA . ALA A 1 79 ? 4.877 2.920 6.665 1.00 94.75 79 ALA A CA 1
ATOM 619 C C . ALA A 1 79 ? 5.502 2.958 8.071 1.00 94.75 79 ALA A C 1
ATOM 621 O O . ALA A 1 79 ? 5.643 4.036 8.648 1.00 94.75 79 ALA A O 1
ATOM 622 N N . LYS A 1 80 ? 5.957 1.811 8.600 1.00 93.88 80 LYS A N 1
ATOM 623 C CA . LYS A 1 80 ? 6.707 1.759 9.868 1.00 93.88 80 LYS A CA 1
ATOM 624 C C . LYS A 1 80 ? 8.065 2.455 9.766 1.00 93.88 80 LYS A C 1
ATOM 626 O O . LYS A 1 80 ? 8.434 3.162 10.697 1.00 93.88 80 LYS A O 1
ATOM 631 N N . GLN A 1 81 ? 8.780 2.289 8.649 1.00 91.56 81 GLN A N 1
ATOM 632 C CA . GLN A 1 81 ? 10.073 2.953 8.432 1.00 91.56 81 GLN A CA 1
ATOM 633 C C . GLN A 1 81 ? 9.939 4.478 8.343 1.00 91.56 81 GLN A C 1
ATOM 635 O O . GLN A 1 81 ? 10.789 5.197 8.862 1.00 91.56 81 GLN A O 1
ATOM 640 N N . LEU A 1 82 ? 8.880 4.966 7.691 1.00 93.62 82 LEU A N 1
ATOM 641 C CA . LEU A 1 82 ? 8.580 6.395 7.580 1.00 93.62 82 LEU A CA 1
ATOM 642 C C . LEU A 1 82 ? 8.089 6.978 8.909 1.00 93.62 82 LEU A C 1
ATOM 644 O O . LEU A 1 82 ? 8.447 8.100 9.254 1.00 93.62 82 LEU A O 1
ATOM 648 N N . ASN A 1 83 ? 7.264 6.216 9.636 1.00 93.75 83 ASN A N 1
ATOM 649 C CA . ASN A 1 83 ? 6.602 6.621 10.875 1.00 93.75 83 ASN A CA 1
ATOM 650 C C . ASN A 1 83 ? 5.943 8.014 10.796 1.00 93.75 83 ASN A C 1
ATOM 652 O O . ASN A 1 83 ? 5.943 8.784 11.757 1.00 93.75 83 ASN A O 1
ATOM 656 N N . ASP A 1 84 ? 5.385 8.335 9.630 1.00 94.69 84 ASP A N 1
ATOM 657 C CA . ASP A 1 84 ? 4.736 9.610 9.357 1.00 94.69 84 ASP A CA 1
ATOM 658 C C . ASP A 1 84 ? 3.211 9.460 9.390 1.00 94.69 84 ASP A C 1
ATOM 660 O O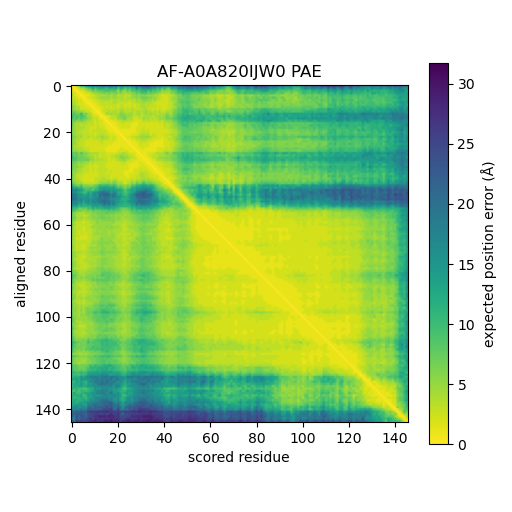 . ASP A 1 84 ? 2.635 8.552 8.787 1.00 94.69 84 ASP A O 1
ATOM 664 N N . SER A 1 85 ? 2.536 10.368 10.099 1.00 92.38 85 SER A N 1
ATOM 665 C CA . SER A 1 85 ? 1.084 10.300 10.285 1.00 92.38 85 SER A CA 1
ATOM 666 C C . SER A 1 85 ? 0.306 10.506 8.981 1.00 92.38 85 SER A C 1
ATOM 668 O O . SER A 1 85 ? -0.746 9.887 8.804 1.00 92.38 85 SER A O 1
ATOM 670 N N . GLN A 1 86 ? 0.793 11.344 8.059 1.00 93.12 86 GLN A N 1
ATOM 671 C CA . GLN A 1 86 ? 0.114 11.560 6.781 1.00 93.12 86 GLN A CA 1
ATOM 672 C C . GLN A 1 86 ? 0.199 10.311 5.906 1.00 93.12 86 GLN A C 1
ATOM 674 O O . GLN A 1 86 ? -0.812 9.899 5.332 1.00 93.12 86 GLN A O 1
ATOM 679 N N . GLU A 1 87 ? 1.366 9.677 5.847 1.00 95.50 87 GLU A N 1
ATOM 680 C CA . GLU A 1 87 ? 1.571 8.442 5.088 1.00 95.50 87 GLU A CA 1
ATOM 681 C C . GLU A 1 87 ? 0.768 7.264 5.661 1.00 95.50 87 GLU A C 1
ATOM 683 O O . GLU A 1 87 ? 0.117 6.523 4.915 1.00 95.50 87 GLU A O 1
ATOM 688 N N . TRP A 1 88 ? 0.690 7.154 6.989 1.00 94.94 88 TRP A N 1
ATOM 689 C CA . TRP A 1 88 ? -0.206 6.212 7.661 1.00 94.94 88 TRP A CA 1
ATOM 690 C C . TRP A 1 88 ? -1.680 6.431 7.303 1.00 94.94 88 TRP A C 1
ATOM 692 O O . TRP A 1 88 ? -2.393 5.470 7.000 1.00 94.94 88 TRP A O 1
ATOM 702 N N . ASN A 1 89 ? -2.137 7.685 7.288 1.00 91.31 89 ASN A N 1
ATOM 703 C CA . ASN A 1 89 ? -3.514 8.020 6.923 1.00 91.31 89 ASN A CA 1
ATOM 704 C C . ASN A 1 89 ? -3.812 7.695 5.454 1.00 91.31 89 ASN A C 1
ATOM 706 O O . ASN A 1 89 ? -4.877 7.146 5.162 1.00 91.31 89 ASN A O 1
ATOM 710 N N . LYS A 1 90 ? -2.880 7.968 4.530 1.00 92.56 90 LYS A N 1
ATOM 711 C CA . LYS A 1 90 ? -3.014 7.572 3.115 1.00 92.56 90 LYS A CA 1
ATOM 712 C C . LYS A 1 90 ? -3.135 6.057 2.975 1.00 92.56 90 LYS A C 1
ATOM 714 O O . LYS A 1 90 ? -4.007 5.578 2.248 1.00 92.56 90 LYS A O 1
ATOM 719 N N . PHE A 1 91 ? -2.308 5.303 3.700 1.00 95.44 91 PHE A N 1
ATOM 720 C CA . PHE A 1 91 ? -2.351 3.845 3.678 1.00 95.44 91 PHE A CA 1
ATOM 721 C C . PHE A 1 91 ? -3.679 3.305 4.219 1.00 95.44 91 PHE A C 1
ATOM 723 O O . PHE A 1 91 ? -4.346 2.516 3.544 1.00 95.44 91 PHE A O 1
ATOM 730 N N . ALA A 1 92 ? -4.105 3.776 5.392 1.00 91.94 92 ALA A N 1
ATOM 731 C CA . ALA A 1 92 ? -5.374 3.383 5.993 1.00 91.94 92 ALA A CA 1
ATOM 732 C C . ALA A 1 92 ? -6.553 3.688 5.057 1.00 91.94 92 ALA A C 1
ATOM 734 O O . ALA A 1 92 ? -7.375 2.817 4.783 1.00 91.94 92 ALA A O 1
ATOM 735 N N . THR A 1 93 ? -6.576 4.887 4.477 1.00 89.00 93 THR A N 1
ATOM 736 C CA . THR A 1 93 ? -7.606 5.319 3.524 1.00 89.00 93 THR A CA 1
ATOM 737 C C . THR A 1 93 ? -7.660 4.405 2.297 1.00 89.00 93 THR A C 1
ATOM 739 O O . THR A 1 93 ? -8.731 3.931 1.917 1.00 89.00 93 THR A O 1
ATOM 742 N N . ALA A 1 94 ? -6.510 4.067 1.707 1.00 91.06 94 ALA A N 1
ATOM 743 C CA . ALA A 1 94 ? -6.450 3.160 0.560 1.00 91.06 94 ALA A CA 1
ATOM 744 C C . ALA A 1 94 ? -6.961 1.739 0.876 1.00 91.06 94 ALA A C 1
ATOM 746 O O . ALA A 1 94 ? -7.538 1.072 0.010 1.00 91.06 94 ALA A O 1
ATOM 747 N N . LEU A 1 95 ? -6.783 1.259 2.111 1.00 92.00 95 LEU A N 1
ATOM 748 C CA . LEU A 1 95 ? -7.326 -0.031 2.548 1.00 92.00 95 LEU A CA 1
ATOM 749 C C . LEU A 1 95 ? -8.853 -0.020 2.620 1.00 92.00 95 LEU A C 1
ATOM 751 O O . LEU A 1 95 ? -9.487 -0.991 2.206 1.00 92.00 95 LEU A O 1
ATOM 755 N N . LEU A 1 96 ? -9.438 1.091 3.063 1.00 87.94 96 LEU A N 1
ATOM 756 C CA . LEU A 1 96 ? -10.890 1.257 3.124 1.00 87.94 96 LEU A CA 1
ATOM 757 C C . LEU A 1 96 ? -11.498 1.330 1.721 1.00 87.94 96 LEU A C 1
ATOM 759 O O . LEU A 1 96 ? -12.423 0.579 1.425 1.00 87.94 96 LEU A O 1
ATOM 763 N N . TYR A 1 97 ? -10.899 2.103 0.809 1.00 84.44 97 TYR A N 1
ATOM 764 C CA . TYR A 1 97 ? -11.318 2.138 -0.601 1.00 84.44 97 TYR A CA 1
ATOM 765 C C . TYR A 1 97 ? -11.170 0.791 -1.320 1.00 84.44 97 TYR A C 1
ATOM 767 O O . TYR A 1 97 ? -11.932 0.477 -2.233 1.00 84.44 97 TYR A O 1
ATOM 775 N N . SER A 1 98 ? -10.191 -0.026 -0.926 1.00 86.00 98 SER A N 1
ATOM 776 C CA . SER A 1 98 ? -10.024 -1.37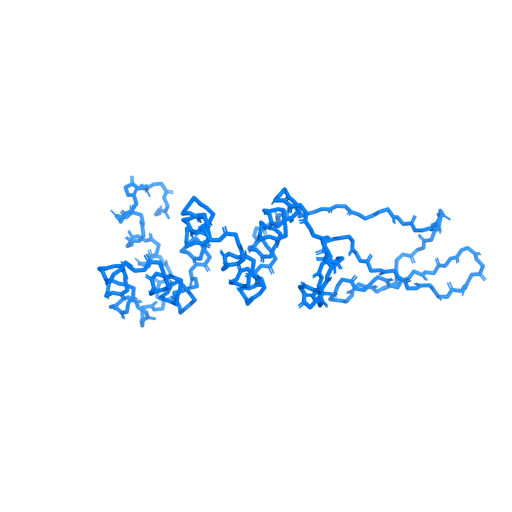8 -1.474 1.00 86.00 98 SER A CA 1
ATOM 777 C C . SER A 1 98 ? -10.873 -2.440 -0.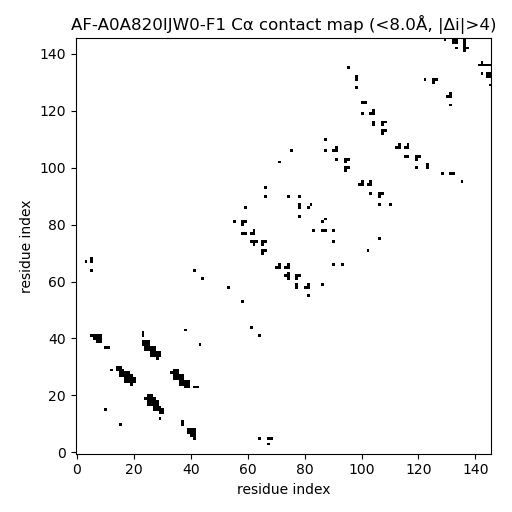768 1.00 86.00 98 SER A C 1
ATOM 779 O O . SER A 1 98 ? -10.795 -3.610 -1.152 1.00 86.00 98 SER A O 1
ATOM 781 N N . LEU A 1 99 ? -11.699 -2.036 0.209 1.00 86.62 99 LEU A N 1
ATOM 782 C CA . LEU A 1 99 ? -12.536 -2.895 1.052 1.00 86.62 99 LEU A CA 1
ATOM 783 C C . LEU A 1 99 ? -11.737 -4.007 1.754 1.00 86.62 99 LEU A C 1
ATOM 785 O O . LEU A 1 99 ? -12.261 -5.085 2.032 1.00 86.62 99 LEU A O 1
ATOM 789 N N . ASN A 1 100 ? -10.456 -3.765 2.041 1.00 89.75 100 ASN A N 1
ATOM 790 C CA . ASN A 1 100 ? -9.611 -4.712 2.761 1.00 89.75 100 ASN A CA 1
ATOM 791 C C . ASN A 1 100 ? -9.684 -4.448 4.271 1.00 89.75 100 ASN A C 1
ATOM 793 O O . ASN A 1 100 ? -8.756 -3.905 4.877 1.00 89.75 100 ASN A O 1
ATOM 797 N N . ILE A 1 101 ? -10.820 -4.824 4.863 1.00 90.94 101 ILE A N 1
ATOM 798 C CA . ILE A 1 101 ? -11.158 -4.548 6.267 1.00 90.94 101 ILE A CA 1
ATOM 799 C C . ILE A 1 101 ? -10.140 -5.187 7.222 1.00 90.94 101 ILE A C 1
ATOM 801 O O . ILE A 1 101 ? -9.662 -4.530 8.145 1.00 90.94 101 ILE A O 1
ATOM 805 N N . ASP A 1 102 ? -9.740 -6.438 6.973 1.00 92.75 102 ASP A N 1
ATOM 806 C CA . ASP A 1 102 ? -8.782 -7.156 7.824 1.00 92.75 102 ASP A CA 1
ATOM 807 C C . ASP A 1 102 ? -7.437 -6.438 7.935 1.00 92.75 102 ASP A C 1
ATOM 809 O O . ASP A 1 102 ? -6.846 -6.363 9.016 1.00 92.75 102 ASP A O 1
ATOM 813 N N . TYR A 1 103 ? -6.934 -5.907 6.819 1.00 94.88 103 TYR A N 1
ATOM 814 C CA . TYR A 1 103 ? -5.678 -5.169 6.833 1.00 94.88 103 TYR A CA 1
ATOM 815 C C . TYR A 1 103 ? -5.866 -3.753 7.388 1.00 94.88 103 TYR A C 1
ATOM 817 O O . TYR A 1 103 ? -4.998 -3.273 8.118 1.00 94.88 103 TYR A O 1
ATOM 825 N N . ALA A 1 104 ? -7.009 -3.108 7.121 1.00 93.38 104 ALA A N 1
ATOM 826 C CA . ALA A 1 104 ? -7.342 -1.808 7.701 1.00 93.38 104 ALA A CA 1
ATOM 827 C C . ALA A 1 104 ? -7.341 -1.868 9.236 1.00 93.38 104 ALA A C 1
ATOM 829 O O . ALA A 1 104 ? -6.710 -1.029 9.874 1.00 93.38 104 ALA A O 1
ATOM 830 N N . ILE A 1 105 ? -7.936 -2.907 9.835 1.00 94.62 105 ILE A N 1
ATOM 831 C CA . ILE A 1 105 ? -7.916 -3.137 11.290 1.00 94.62 105 ILE A CA 1
ATOM 832 C C . ILE A 1 105 ? -6.481 -3.184 11.830 1.00 94.62 105 ILE A C 1
ATOM 834 O O . ILE A 1 105 ? -6.189 -2.570 12.859 1.00 94.62 105 ILE A O 1
ATOM 838 N N . LYS A 1 106 ? -5.569 -3.888 11.144 1.00 95.94 106 LYS A N 1
ATOM 839 C CA . LYS A 1 106 ? -4.154 -3.961 11.551 1.00 95.94 106 LYS A CA 1
ATOM 840 C C . LYS A 1 106 ? -3.499 -2.581 11.538 1.00 95.94 106 LYS A C 1
ATOM 842 O O . LYS A 1 106 ? -2.823 -2.233 12.501 1.00 95.94 106 LYS A O 1
ATOM 847 N N . VAL A 1 107 ? -3.730 -1.797 10.486 1.00 95.69 107 VAL A N 1
ATOM 848 C CA . VAL A 1 107 ? -3.177 -0.441 10.357 1.00 95.69 107 VAL A CA 1
ATOM 849 C C . VAL A 1 107 ? -3.756 0.501 11.413 1.00 95.69 107 VAL A C 1
ATOM 851 O O . VAL A 1 107 ? -2.995 1.167 12.107 1.00 95.69 107 VAL A O 1
ATOM 854 N N . PHE A 1 108 ? -5.076 0.511 11.617 1.00 94.00 108 PHE A N 1
ATOM 855 C CA . PHE A 1 108 ? -5.711 1.351 12.640 1.00 94.00 108 PHE A CA 1
ATOM 856 C C . PHE A 1 108 ? -5.293 0.990 14.068 1.00 94.00 108 PHE A C 1
ATOM 858 O O . PHE A 1 108 ? -5.253 1.861 14.939 1.00 94.00 108 PHE A O 1
ATOM 865 N N . ARG A 1 109 ? -4.940 -0.277 14.311 1.00 94.88 109 ARG A N 1
ATOM 866 C CA . ARG A 1 109 ? -4.335 -0.709 15.574 1.00 94.88 109 ARG A CA 1
ATOM 867 C C . ARG A 1 109 ? -2.915 -0.169 15.733 1.00 94.88 109 ARG A C 1
ATOM 869 O O . ARG A 1 109 ? -2.593 0.306 16.816 1.00 94.88 109 ARG 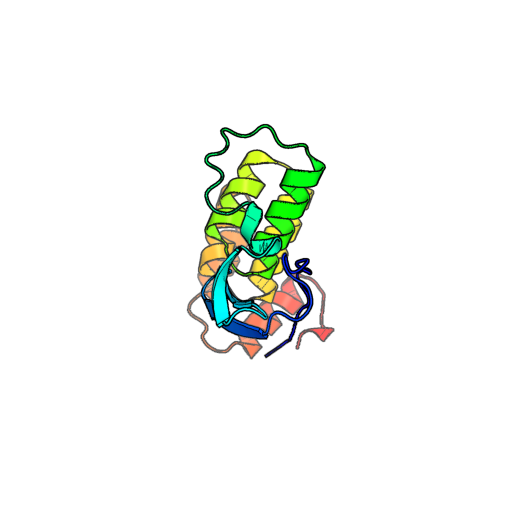A O 1
ATOM 876 N N . GLU A 1 110 ? -2.102 -0.214 14.677 1.00 94.31 110 GLU A N 1
ATOM 877 C CA . GLU A 1 110 ? -0.725 0.300 14.685 1.00 94.31 110 GLU A CA 1
ATOM 878 C C . GLU A 1 110 ? -0.681 1.809 14.976 1.00 94.31 110 GLU A C 1
ATOM 880 O O . GLU A 1 110 ? 0.113 2.252 15.798 1.00 94.31 110 GLU A O 1
ATOM 885 N N . ILE A 1 111 ? -1.582 2.590 14.372 1.00 93.00 111 ILE A N 1
ATOM 886 C CA . ILE A 1 111 ? -1.621 4.055 14.537 1.00 93.00 111 ILE A CA 1
ATOM 887 C C . ILE A 1 111 ? -2.396 4.513 15.786 1.00 93.00 111 ILE A C 1
ATOM 889 O O . ILE A 1 111 ? -2.537 5.711 16.020 1.00 93.00 111 ILE A O 1
ATOM 893 N N . GLY A 1 112 ? -2.922 3.578 16.586 1.00 91.31 112 GLY A N 1
ATOM 894 C CA . GLY A 1 112 ? -3.574 3.880 17.862 1.00 91.31 112 GLY A CA 1
ATOM 895 C C . GLY A 1 112 ? -4.985 4.470 17.756 1.00 91.31 112 GLY A C 1
ATOM 896 O O . GLY A 1 112 ? -5.343 5.325 18.563 1.00 91.31 112 GLY A O 1
ATOM 897 N N . HIS A 1 113 ? -5.809 4.012 16.804 1.00 90.38 113 HIS A N 1
ATOM 898 C CA . HIS A 1 113 ? -7.180 4.503 16.601 1.00 90.38 113 HIS A CA 1
ATOM 899 C C . HIS A 1 113 ? -8.255 3.459 16.998 1.00 90.38 113 HIS A C 1
ATOM 901 O O . HIS A 1 113 ? -8.937 2.894 16.134 1.00 90.38 113 HIS A O 1
ATOM 907 N N . PRO A 1 114 ? -8.468 3.187 18.303 1.00 89.88 114 PRO A N 1
ATOM 908 C CA . PRO A 1 114 ? -9.314 2.084 18.773 1.00 89.88 114 PRO A CA 1
ATOM 909 C C . PRO A 1 114 ? -10.779 2.201 18.340 1.00 89.88 114 PRO A C 1
ATOM 911 O O . PRO A 1 114 ? -11.402 1.187 18.044 1.00 89.88 114 PRO A O 1
ATOM 914 N N . GLY A 1 115 ? -11.316 3.422 18.220 1.00 88.12 115 GLY A N 1
ATOM 915 C CA . GLY A 1 115 ? -12.684 3.628 17.733 1.00 88.12 115 GLY A CA 1
ATOM 916 C C . GLY A 1 115 ? -12.885 3.144 16.294 1.00 88.12 115 GLY A C 1
ATOM 917 O O . GLY A 1 115 ? -13.936 2.608 15.967 1.00 88.12 115 GLY A O 1
ATOM 918 N N . MET A 1 116 ? -11.845 3.246 15.457 1.00 88.44 116 MET A N 1
ATOM 919 C CA . MET A 1 116 ? -11.906 2.746 14.081 1.00 88.44 116 MET A CA 1
ATOM 920 C C . MET A 1 116 ? -11.764 1.227 14.049 1.00 88.44 116 MET A C 1
ATOM 922 O O . MET A 1 116 ? -12.460 0.559 13.297 1.00 88.44 116 MET A O 1
ATOM 926 N N . VAL A 1 117 ? -10.902 0.668 14.903 1.00 92.88 117 VAL A N 1
ATOM 927 C CA . VAL A 1 117 ? -10.780 -0.786 15.060 1.00 92.88 117 VAL A CA 1
ATOM 928 C C . VAL A 1 117 ? -12.126 -1.398 15.452 1.00 92.88 117 VAL A C 1
ATOM 930 O O . VAL A 1 117 ? -12.541 -2.366 14.829 1.00 92.88 117 VAL A O 1
ATOM 933 N N . MET A 1 118 ? -12.827 -0.815 16.429 1.00 89.38 118 MET A N 1
ATOM 934 C CA . MET A 1 118 ? -14.152 -1.289 16.843 1.00 89.38 118 MET A CA 1
ATOM 935 C C . MET A 1 118 ? -15.169 -1.215 15.699 1.00 89.38 118 MET A C 1
ATOM 937 O O . MET A 1 118 ? -15.802 -2.221 15.395 1.00 89.38 118 MET A O 1
ATOM 941 N N . ALA A 1 119 ? -15.265 -0.064 15.023 1.00 87.50 119 ALA A N 1
ATOM 942 C CA . ALA A 1 119 ? -16.191 0.116 13.905 1.00 87.50 119 ALA A CA 1
ATOM 943 C C . ALA A 1 119 ? -15.931 -0.879 12.758 1.00 87.50 119 ALA A C 1
ATOM 945 O O . ALA A 1 119 ? -16.868 -1.428 12.185 1.00 87.50 119 ALA A O 1
ATOM 946 N N . LEU A 1 120 ? -14.661 -1.144 12.437 1.00 90.75 120 LEU A N 1
ATOM 947 C CA . LEU A 1 120 ? -14.287 -2.090 11.385 1.00 90.75 120 LEU A CA 1
ATOM 948 C C . LEU A 1 120 ? -14.561 -3.548 11.768 1.00 90.75 120 LEU A C 1
ATOM 950 O O . LEU A 1 120 ? -14.975 -4.320 10.908 1.00 90.75 120 LEU A O 1
ATOM 954 N N . GLU A 1 121 ? -14.347 -3.936 13.026 1.00 92.38 121 GLU A N 1
ATOM 955 C CA . GLU A 1 121 ? -14.657 -5.293 13.503 1.00 92.38 121 GLU A CA 1
ATOM 956 C C . GLU A 1 121 ? -16.171 -5.571 13.469 1.00 92.38 121 GLU A C 1
ATOM 958 O O . GLU A 1 121 ? -16.575 -6.681 13.126 1.00 92.38 121 GLU A O 1
ATOM 963 N N . GLU A 1 122 ? -17.018 -4.568 13.734 1.00 89.00 122 GLU A N 1
ATOM 964 C CA . GLU A 1 122 ? -18.482 -4.702 13.632 1.00 89.00 122 GLU A CA 1
ATOM 965 C C . GLU A 1 122 ? -18.949 -5.006 12.200 1.00 89.00 122 GLU A C 1
ATOM 967 O O . GLU A 1 122 ? -19.844 -5.830 11.999 1.00 89.00 122 GLU A O 1
ATOM 972 N N . ILE A 1 123 ? -18.324 -4.382 11.197 1.00 86.69 123 ILE A N 1
ATOM 973 C CA . ILE A 1 123 ? -18.708 -4.542 9.783 1.00 86.69 123 ILE A CA 1
ATOM 974 C C . ILE A 1 123 ? -17.898 -5.609 9.040 1.00 86.69 123 ILE A C 1
ATOM 976 O O . ILE A 1 123 ? -18.203 -5.923 7.892 1.00 86.69 123 ILE A O 1
ATOM 980 N N . LYS A 1 124 ? -16.879 -6.203 9.669 1.00 87.06 124 LYS A N 1
ATOM 981 C CA . LYS A 1 124 ? -15.977 -7.187 9.049 1.00 87.06 124 LYS A CA 1
ATOM 982 C C . LYS A 1 124 ? -16.697 -8.398 8.447 1.00 87.06 124 LYS A C 1
ATOM 984 O O . LYS A 1 124 ? -16.218 -8.977 7.477 1.00 87.06 124 LYS A O 1
ATOM 989 N N . HIS A 1 125 ? -17.828 -8.793 9.027 1.00 86.00 125 HIS A N 1
ATOM 990 C CA . HIS A 1 125 ? -18.620 -9.944 8.582 1.00 86.00 125 HIS A CA 1
ATOM 991 C C . HIS A 1 125 ? -19.657 -9.600 7.505 1.00 86.00 125 HIS A C 1
ATOM 993 O O . HIS A 1 125 ? -20.364 -10.488 7.028 1.00 86.00 125 HIS A O 1
ATOM 999 N N . VAL A 1 126 ? -19.775 -8.327 7.127 1.00 84.19 126 VAL A N 1
ATOM 1000 C CA . VAL A 1 126 ? -20.718 -7.879 6.106 1.00 84.19 126 VAL A CA 1
ATOM 1001 C C . VAL A 1 126 ? -20.123 -8.153 4.725 1.00 84.19 126 VAL A C 1
ATOM 1003 O O . VAL A 1 126 ? -19.172 -7.506 4.297 1.00 84.19 126 VAL A O 1
ATOM 1006 N N . GLU A 1 127 ? -20.697 -9.117 4.006 1.00 74.81 127 GLU A N 1
ATOM 1007 C CA . GLU A 1 127 ? -20.271 -9.456 2.638 1.00 74.81 127 GLU A CA 1
ATOM 1008 C C . GLU A 1 127 ? -20.850 -8.509 1.576 1.00 74.81 127 GLU A C 1
ATOM 1010 O O . GLU A 1 127 ? -20.327 -8.416 0.460 1.00 74.81 127 GLU A O 1
ATOM 1015 N N . ASP A 1 128 ? -21.925 -7.794 1.918 1.00 80.56 128 ASP A N 1
ATOM 1016 C CA . ASP A 1 128 ? -22.544 -6.807 1.043 1.00 80.56 128 ASP A CA 1
ATOM 1017 C C . ASP A 1 128 ? -21.635 -5.579 0.911 1.00 80.56 128 ASP A C 1
ATOM 1019 O O . ASP A 1 128 ? -21.600 -4.683 1.756 1.00 80.56 128 ASP A O 1
ATOM 1023 N N . LYS A 1 129 ? -20.886 -5.545 -0.192 1.00 73.50 129 LYS A N 1
ATOM 1024 C CA . LYS A 1 129 ? -19.950 -4.463 -0.504 1.00 73.50 129 LYS A CA 1
ATOM 1025 C C . LYS A 1 129 ? -20.636 -3.109 -0.623 1.00 73.50 129 LYS A C 1
ATOM 1027 O O . LYS A 1 129 ? -19.998 -2.114 -0.305 1.00 73.50 129 LYS A O 1
ATOM 1032 N N . SER A 1 130 ? -21.893 -3.052 -1.063 1.00 74.88 130 SER A N 1
ATOM 1033 C CA . SER A 1 130 ? -22.631 -1.789 -1.137 1.00 74.88 130 SER A CA 1
ATOM 1034 C C . SER A 1 130 ? -22.936 -1.264 0.263 1.00 74.88 130 SER A C 1
ATOM 1036 O O . SER A 1 130 ? -22.766 -0.074 0.516 1.00 74.88 130 SER A O 1
ATOM 1038 N N . LEU A 1 131 ? -23.285 -2.150 1.200 1.00 77.56 131 LEU A N 1
ATOM 1039 C CA . LEU A 1 131 ? -23.501 -1.776 2.599 1.00 77.56 131 LEU A CA 1
ATOM 1040 C C . LEU A 1 131 ? -22.201 -1.326 3.285 1.00 77.56 131 LEU A C 1
ATOM 1042 O O . LEU A 1 131 ? -22.191 -0.325 4.000 1.00 77.56 131 LEU A O 1
ATOM 1046 N N . VAL A 1 132 ? -21.091 -2.023 3.030 1.00 75.88 132 VAL A N 1
ATOM 1047 C CA . VAL A 1 132 ? -19.770 -1.643 3.557 1.00 75.88 132 VAL A CA 1
ATOM 1048 C C . VAL A 1 132 ? -19.312 -0.296 2.985 1.00 75.88 132 VAL A C 1
ATOM 1050 O O . VAL A 1 132 ? -18.879 0.574 3.740 1.00 75.88 132 VAL A O 1
ATOM 1053 N N . SER A 1 133 ? -19.447 -0.085 1.673 1.00 72.38 133 SER A N 1
ATOM 1054 C CA . SER A 1 133 ? -19.131 1.199 1.036 1.00 72.38 133 SER A CA 1
ATOM 1055 C C . SER A 1 133 ? -19.993 2.332 1.590 1.00 72.38 133 SER A C 1
ATOM 1057 O O . SER A 1 133 ? -19.461 3.401 1.869 1.00 72.38 133 SER A O 1
ATOM 1059 N N . ALA A 1 134 ? -21.288 2.095 1.827 1.00 73.12 134 ALA A N 1
ATOM 1060 C CA . ALA A 1 134 ? -22.177 3.076 2.449 1.00 73.12 134 ALA A CA 1
ATOM 1061 C C . ALA A 1 134 ? -21.759 3.416 3.891 1.00 73.12 134 ALA A C 1
ATOM 1063 O O . ALA A 1 134 ? -21.784 4.584 4.281 1.00 73.12 134 ALA A O 1
ATOM 1064 N N . HIS A 1 135 ? -21.318 2.426 4.678 1.00 72.50 135 HIS A N 1
ATOM 1065 C CA . HIS A 1 135 ? -20.743 2.675 6.002 1.00 72.50 135 HIS A CA 1
ATOM 1066 C C . HIS A 1 135 ? -19.493 3.554 5.926 1.00 72.50 135 HIS A C 1
ATOM 1068 O O . HIS A 1 135 ? -19.365 4.489 6.716 1.00 72.50 135 HIS A O 1
ATOM 1074 N N . PHE A 1 136 ? -18.598 3.307 4.966 1.00 74.12 136 PHE A N 1
ATOM 1075 C CA . PHE A 1 136 ? -17.428 4.161 4.760 1.00 74.12 136 PHE A CA 1
ATOM 1076 C C . PHE A 1 136 ? -17.803 5.561 4.274 1.00 74.12 136 PHE A C 1
ATOM 1078 O O . PHE A 1 136 ? -17.299 6.533 4.828 1.00 74.12 136 PHE A O 1
ATOM 1085 N N . ALA A 1 137 ? -18.732 5.685 3.328 1.00 70.00 137 ALA A N 1
ATOM 1086 C CA . ALA A 1 137 ? -19.257 6.969 2.867 1.00 70.00 137 ALA A CA 1
ATOM 1087 C C . ALA A 1 137 ? -19.790 7.810 4.040 1.00 70.00 137 ALA A C 1
ATOM 1089 O O . ALA A 1 137 ? -19.425 8.976 4.192 1.00 70.00 137 ALA A O 1
ATOM 1090 N N . ALA A 1 138 ? -20.574 7.197 4.933 1.00 72.81 138 ALA A N 1
ATOM 1091 C CA . ALA A 1 138 ? -21.083 7.853 6.136 1.00 72.81 138 ALA A CA 1
ATOM 1092 C C . ALA A 1 138 ? -19.967 8.246 7.122 1.00 72.81 138 ALA A C 1
ATOM 1094 O O . ALA A 1 138 ? -20.047 9.297 7.756 1.00 72.81 138 ALA A O 1
ATOM 1095 N N . LEU A 1 139 ? -18.922 7.423 7.243 1.00 67.50 139 LEU A N 1
ATOM 1096 C CA . LEU A 1 139 ? -17.793 7.669 8.140 1.00 67.50 139 LEU A CA 1
ATOM 1097 C C . LEU A 1 139 ? -16.882 8.810 7.655 1.00 67.50 139 LEU A C 1
ATOM 1099 O O . LEU A 1 139 ? -16.362 9.569 8.472 1.00 67.50 139 LEU A O 1
ATOM 1103 N N . PHE A 1 140 ? -16.694 8.927 6.338 1.00 66.75 140 PHE A N 1
ATOM 1104 C CA . PHE A 1 140 ? -15.838 9.940 5.706 1.00 66.75 140 PHE A CA 1
ATOM 1105 C C . PHE A 1 140 ? -16.601 11.182 5.231 1.00 66.75 140 PHE A C 1
ATOM 1107 O O . PHE A 1 140 ? -15.975 12.148 4.800 1.00 66.75 140 PHE A O 1
ATOM 1114 N N . GLY A 1 141 ? -17.933 11.186 5.345 1.00 58.88 141 GLY A N 1
ATOM 1115 C CA . GLY A 1 141 ? -18.788 12.276 4.870 1.00 58.88 141 GLY A CA 1
ATOM 1116 C C . GLY A 1 141 ? -18.826 12.402 3.345 1.00 58.88 141 GLY A C 1
ATOM 1117 O O . GLY A 1 141 ? -19.184 13.462 2.834 1.00 58.88 141 GLY A O 1
ATOM 1118 N N . ASP A 1 142 ? -18.447 11.341 2.633 1.00 55.50 142 ASP A N 1
ATOM 1119 C CA . ASP A 1 142 ? -18.259 11.321 1.186 1.00 55.50 142 ASP A CA 1
ATOM 1120 C C . ASP A 1 142 ? -19.385 10.494 0.547 1.00 55.50 142 ASP A C 1
ATOM 1122 O O . ASP A 1 142 ? -19.263 9.295 0.298 1.00 55.50 142 ASP A O 1
ATOM 1126 N N . TYR A 1 143 ? -20.553 11.126 0.398 1.00 54.44 143 TYR A N 1
ATOM 1127 C CA . TYR A 1 143 ? -21.804 10.472 -0.011 1.00 54.44 143 TYR A CA 1
ATOM 1128 C C . TYR A 1 143 ? -21.836 10.050 -1.491 1.00 54.44 143 TYR A C 1
ATOM 1130 O O . TYR A 1 143 ? -22.733 9.305 -1.878 1.00 54.44 143 TYR A O 1
ATOM 1138 N N . ASP A 1 144 ? -20.853 10.469 -2.295 1.00 49.69 144 ASP A N 1
ATOM 1139 C CA . ASP A 1 144 ? -20.727 10.106 -3.716 1.00 49.69 144 ASP A CA 1
ATOM 1140 C C . ASP A 1 144 ? -20.175 8.674 -3.928 1.00 49.69 144 ASP A C 1
ATOM 1142 O O . ASP A 1 144 ? -20.068 8.201 -5.060 1.00 49.69 144 ASP A O 1
ATOM 1146 N N . LEU A 1 145 ? -19.828 7.964 -2.845 1.00 50.00 145 LEU A N 1
ATOM 1147 C CA . LEU A 1 145 ? -19.364 6.567 -2.841 1.00 50.00 145 LEU A CA 1
ATOM 1148 C C . LEU A 1 145 ? -20.488 5.510 -2.908 1.00 50.00 145 LEU A C 1
ATOM 1150 O O . LEU A 1 145 ? -20.169 4.324 -3.045 1.00 50.00 145 LEU A O 1
ATOM 1154 N N . ALA A 1 146 ? -21.759 5.913 -2.764 1.00 39.47 146 ALA A N 1
ATOM 1155 C CA . ALA A 1 146 ? -22.930 5.027 -2.690 1.00 39.47 146 ALA A CA 1
ATOM 1156 C C . ALA A 1 146 ? -23.598 4.763 -4.051 1.00 39.47 146 ALA A C 1
ATOM 1158 O O . ALA A 1 146 ? -23.815 5.729 -4.816 1.00 39.47 146 ALA A O 1
#

Foldseek 3Di:
DDDDDLDFADDPAPPWDWDDDDPQWTWTQHPVRDTDIDGGPLCVCPPPPVPDDDDLVRLLSQLVSCLVVVVLVSNVVSCVVNVDPVSLVVSLVSCLVVVVLVSNLVSCVVVVNVVSNVVSVVCVPPPPPVVSQCSVCVVVVNNVSD